Protein AF-A0A519R4G8-F1 (afdb_monomer)

Radius of gyration: 17.2 Å; Cα contacts (8 Å, |Δi|>4): 176; chains: 1; bounding box: 45×29×38 Å

Solvent-accessible surface area (backbone atoms only — not comparable to full-atom values): 5944 Å² total; per-residue (Å²): 121,48,63,47,38,64,45,69,65,32,54,60,43,70,70,98,58,72,41,90,31,38,74,42,72,48,66,43,61,68,58,41,55,69,29,33,66,65,48,66,54,31,42,34,33,33,25,79,42,72,41,89,31,58,52,35,58,60,41,81,94,66,78,55,49,66,74,51,27,51,89,29,45,37,75,40,90,34,79,44,81,86,84,74,90,51,85,86,38,43,58,97,84,42,59,60,71,81,76,111

Sequence (100 aa):
DFSNVVIDGFASQTTPTAFNGGAVQVRDLITYDNQVLTGKIKLTNVKVSNTPNLFITGATGFTLSATSFGTSWTTGAATGAALTKGKWATVDGVDLLAHL

Mean predicted aligned error: 5.12 Å

Foldseek 3Di:
DEELAEAEDFQWDPPPHTDGTAQEEDQDDVCLVPCQQVLVQAYEQYDYYHGPHHYDYNDPDDDDDQVSNPNSDYHHDRPHDDDDDDPVQADPNDRVVVVD

Structure (mmCIF, N/CA/C/O backbone):
data_AF-A0A519R4G8-F1
#
_entry.id   AF-A0A519R4G8-F1
#
loop_
_atom_site.group_PDB
_atom_site.id
_atom_site.type_symbol
_atom_site.label_atom_id
_atom_site.label_alt_id
_atom_site.label_comp_id
_atom_site.label_asym_id
_atom_site.label_entity_id
_atom_site.label_seq_id
_atom_site.pdbx_PDB_ins_code
_atom_site.Cartn_x
_atom_site.Cartn_y
_atom_site.Cartn_z
_atom_site.occupancy
_atom_site.B_iso_or_equiv
_atom_site.auth_seq_id
_atom_site.auth_comp_id
_atom_site.auth_asym_id
_atom_site.auth_atom_id
_atom_site.pdbx_PDB_model_num
ATOM 1 N N . ASP A 1 1 ? 1.835 12.809 3.758 1.00 87.88 1 ASP A N 1
ATOM 2 C CA . ASP A 1 1 ? 2.352 11.721 4.607 1.00 87.88 1 ASP A CA 1
ATOM 3 C C . ASP A 1 1 ? 1.145 10.988 5.153 1.00 87.88 1 ASP A C 1
ATOM 5 O O . ASP A 1 1 ? 0.263 11.644 5.696 1.00 87.88 1 ASP A O 1
ATOM 9 N N . PHE A 1 2 ? 1.063 9.686 4.910 1.00 93.12 2 PHE A N 1
ATOM 10 C CA . PHE A 1 2 ? 0.016 8.819 5.434 1.00 93.12 2 PHE A CA 1
ATOM 11 C C . PHE A 1 2 ? 0.659 7.793 6.361 1.00 93.12 2 PHE A C 1
ATOM 13 O O . PHE A 1 2 ? 1.694 7.211 6.030 1.00 93.12 2 PHE A O 1
ATOM 20 N N . SER A 1 3 ? 0.044 7.561 7.518 1.00 94.94 3 SER A N 1
ATOM 21 C CA . SER A 1 3 ? 0.530 6.594 8.497 1.00 94.94 3 SER A CA 1
ATOM 22 C C . SER A 1 3 ? -0.599 5.757 9.089 1.00 94.94 3 SER A C 1
ATOM 24 O O . SER A 1 3 ? -1.771 6.083 8.900 1.00 94.94 3 SER A O 1
ATOM 26 N N . ASN A 1 4 ? -0.242 4.671 9.787 1.00 95.75 4 ASN A N 1
ATOM 27 C CA . ASN A 1 4 ? -1.198 3.711 10.350 1.00 95.75 4 ASN A CA 1
ATOM 28 C C . ASN A 1 4 ? -2.107 3.110 9.263 1.00 95.75 4 ASN A C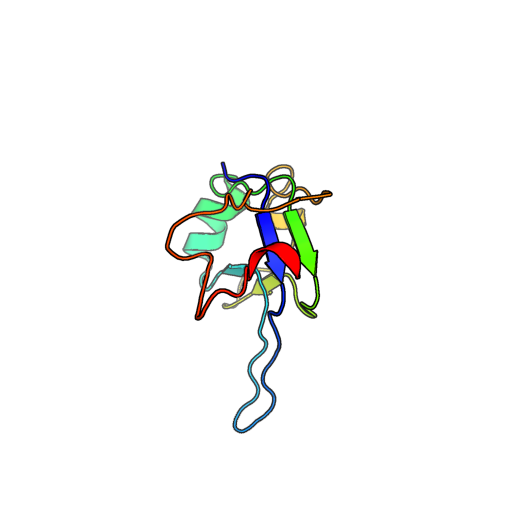 1
ATOM 30 O O . ASN A 1 4 ? -3.336 3.144 9.337 1.00 95.75 4 ASN A O 1
ATOM 34 N N . VAL A 1 5 ? -1.468 2.586 8.219 1.00 95.00 5 VAL A N 1
ATOM 35 C CA . VAL A 1 5 ? -2.147 2.061 7.036 1.00 95.00 5 VAL A CA 1
ATOM 36 C C . VAL A 1 5 ? -2.266 0.549 7.164 1.00 95.00 5 VAL A C 1
ATOM 38 O O . VAL A 1 5 ? -1.257 -0.149 7.254 1.00 95.00 5 VAL A O 1
ATOM 41 N N . VAL A 1 6 ? -3.495 0.039 7.150 1.00 95.44 6 VAL A N 1
ATOM 42 C CA . VAL A 1 6 ? -3.775 -1.400 7.078 1.00 95.44 6 VAL A CA 1
ATOM 43 C C . VAL A 1 6 ? -4.248 -1.727 5.669 1.00 95.44 6 VAL A C 1
ATOM 45 O O . VAL A 1 6 ? -5.172 -1.099 5.159 1.00 95.44 6 VAL A O 1
ATOM 48 N N . ILE A 1 7 ? -3.597 -2.703 5.047 1.00 95.06 7 ILE A N 1
ATOM 49 C CA . ILE A 1 7 ? -3.920 -3.215 3.719 1.00 95.06 7 ILE A CA 1
ATOM 50 C C . ILE A 1 7 ? -4.206 -4.705 3.858 1.00 95.06 7 ILE A C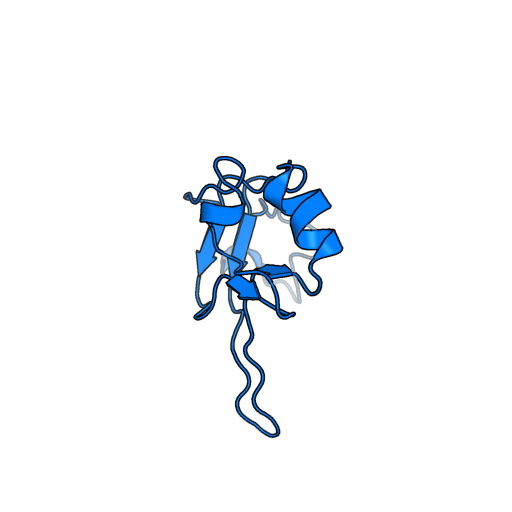 1
ATOM 52 O O . ILE A 1 7 ? -3.372 -5.441 4.386 1.00 95.06 7 ILE A O 1
ATOM 56 N N . ASP A 1 8 ? -5.359 -5.151 3.369 1.00 94.38 8 ASP A N 1
ATOM 57 C CA . ASP A 1 8 ? -5.745 -6.557 3.421 1.00 94.38 8 ASP A CA 1
ATOM 58 C C . ASP A 1 8 ? -6.514 -6.989 2.167 1.00 94.38 8 ASP A C 1
ATOM 60 O O . ASP A 1 8 ? -7.278 -6.206 1.602 1.00 94.38 8 ASP A O 1
ATOM 64 N N . GLY A 1 9 ? -6.306 -8.235 1.737 1.00 94.12 9 GLY A N 1
ATOM 65 C CA . GLY A 1 9 ? -7.157 -8.904 0.746 1.00 94.12 9 GLY A CA 1
ATOM 66 C C . GLY A 1 9 ? -6.917 -8.580 -0.734 1.00 94.12 9 GLY A C 1
ATOM 67 O O . GLY A 1 9 ? -7.736 -8.965 -1.571 1.00 94.12 9 GLY A O 1
ATOM 68 N N . PHE A 1 10 ? -5.821 -7.912 -1.112 1.00 93.31 10 PHE A N 1
ATOM 69 C CA . PHE A 1 10 ? -5.514 -7.705 -2.533 1.00 93.31 10 PHE A CA 1
ATOM 70 C C . PHE A 1 10 ? -5.022 -9.007 -3.168 1.00 93.31 10 PHE A C 1
ATOM 72 O O . PHE A 1 10 ? -3.908 -9.459 -2.913 1.00 93.31 10 PHE A O 1
ATOM 79 N N . ALA A 1 11 ? -5.835 -9.595 -4.042 1.00 93.00 11 ALA A N 1
ATOM 80 C CA . ALA A 1 11 ? -5.545 -10.872 -4.682 1.00 93.00 11 ALA A CA 1
ATOM 81 C C . ALA A 1 11 ? -5.412 -10.742 -6.200 1.00 93.00 11 ALA A C 1
ATOM 83 O O . ALA A 1 11 ? -5.945 -9.824 -6.822 1.00 93.00 11 ALA A O 1
ATOM 84 N N . SER A 1 12 ? -4.713 -11.701 -6.803 1.00 92.81 12 SER A N 1
ATOM 85 C CA . SER A 1 12 ? -4.706 -11.853 -8.257 1.00 92.81 12 SER A CA 1
ATOM 86 C C . SER A 1 12 ? -5.951 -12.598 -8.715 1.00 92.81 12 SER A C 1
ATOM 88 O O . SER A 1 12 ? -6.388 -13.551 -8.073 1.00 92.81 12 SER A O 1
ATOM 90 N N . GLN A 1 13 ? -6.496 -12.177 -9.848 1.00 90.25 13 GLN A N 1
ATOM 91 C CA . GLN A 1 13 ? -7.543 -12.904 -10.546 1.00 90.25 13 GLN A CA 1
ATOM 92 C C . GLN A 1 13 ? -6.895 -13.835 -11.567 1.00 90.25 13 GLN A C 1
ATOM 94 O O . GLN A 1 13 ? -5.972 -13.436 -12.270 1.00 90.25 13 GLN A O 1
ATOM 99 N N . THR A 1 14 ? -7.386 -15.068 -11.673 1.00 90.75 14 THR A N 1
ATOM 100 C CA . THR A 1 14 ? -6.945 -16.028 -12.700 1.00 90.75 14 THR A CA 1
ATOM 101 C C . THR A 1 14 ? -8.022 -16.312 -13.745 1.00 90.75 14 THR A C 1
ATOM 103 O O . THR A 1 14 ? -7.692 -16.741 -14.846 1.00 90.75 14 THR A O 1
ATOM 106 N N . THR A 1 15 ? -9.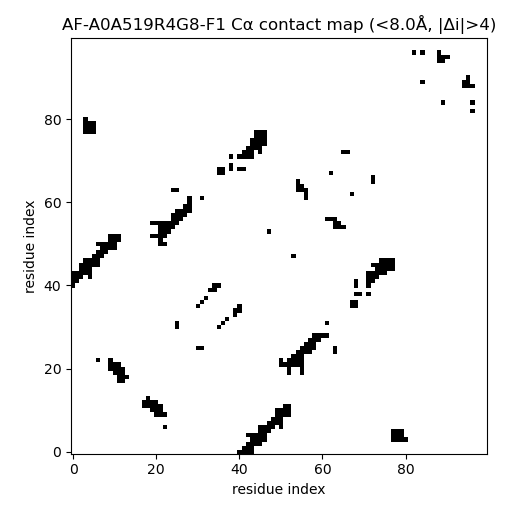299 -16.055 -13.433 1.00 91.12 15 THR A N 1
ATOM 107 C CA . THR A 1 15 ? -10.445 -16.333 -14.312 1.00 91.12 15 THR A CA 1
ATOM 108 C C . THR A 1 15 ? -11.444 -15.169 -14.327 1.00 91.12 15 THR A C 1
ATOM 110 O O . THR A 1 15 ? -11.648 -14.537 -13.290 1.00 91.12 15 THR A O 1
ATOM 113 N N . PRO A 1 16 ? -12.085 -14.867 -15.475 1.00 91.94 16 PRO A N 1
ATOM 114 C CA . PRO A 1 16 ? -11.885 -15.496 -16.788 1.00 91.94 16 PRO A CA 1
ATOM 115 C C . PRO A 1 16 ? -10.569 -15.077 -17.465 1.00 91.94 16 PRO A C 1
ATOM 117 O O . PRO A 1 16 ? -10.099 -15.769 -18.362 1.00 91.94 16 PRO A O 1
ATOM 120 N N . THR A 1 17 ? -9.954 -13.990 -16.997 1.00 92.88 17 THR A N 1
ATOM 121 C CA . THR A 1 17 ? -8.688 -13.461 -17.509 1.00 92.88 17 THR A CA 1
ATOM 122 C C . THR A 1 17 ? -7.734 -13.235 -16.346 1.00 92.88 17 THR A C 1
ATOM 124 O O . THR A 1 17 ? -8.144 -12.747 -15.292 1.00 92.88 17 THR A O 1
ATOM 127 N N . ALA A 1 18 ? -6.464 -13.589 -16.534 1.00 91.62 18 ALA A N 1
ATOM 128 C CA . ALA A 1 18 ? -5.453 -13.415 -15.505 1.00 91.62 18 ALA A CA 1
ATOM 129 C C . ALA A 1 18 ? -5.069 -11.936 -15.341 1.00 91.62 18 ALA A C 1
ATOM 131 O O . ALA A 1 18 ? -4.618 -11.294 -16.289 1.00 91.62 18 ALA A O 1
ATOM 132 N N . PHE A 1 19 ? -5.194 -11.423 -14.119 1.00 89.00 19 PHE A N 1
ATOM 133 C CA . PHE A 1 19 ? -4.713 -10.108 -13.719 1.00 89.00 19 PHE A CA 1
ATOM 134 C C . PHE A 1 19 ? -3.986 -10.217 -12.385 1.00 89.00 19 PHE A C 1
ATOM 136 O O . PHE A 1 19 ? -4.557 -10.641 -11.378 1.00 89.00 19 PHE A O 1
ATOM 143 N N . ASN A 1 20 ? -2.726 -9.786 -12.371 1.00 88.62 20 ASN A N 1
ATOM 144 C CA . ASN A 1 20 ? -1.985 -9.655 -11.127 1.00 88.62 20 ASN A CA 1
ATOM 145 C C . ASN A 1 20 ? -2.581 -8.494 -10.334 1.00 88.62 20 ASN A C 1
ATOM 147 O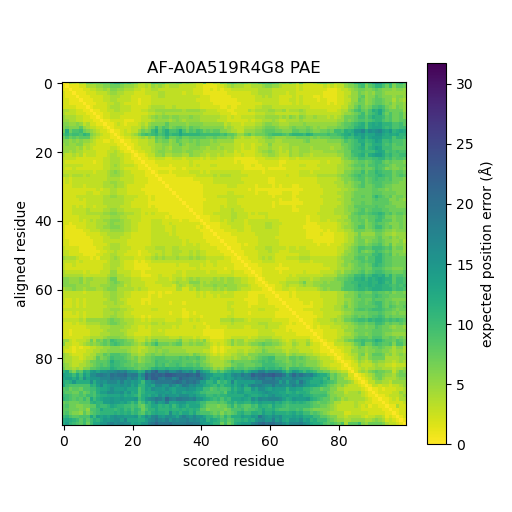 O . ASN A 1 20 ? -2.543 -7.343 -10.772 1.00 88.62 20 ASN A O 1
ATOM 151 N N . 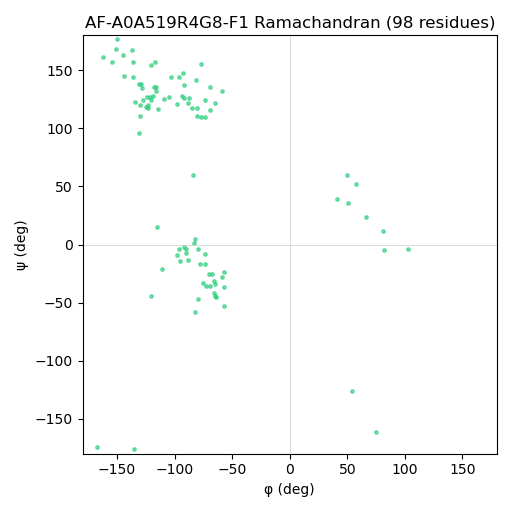GLY A 1 21 ? -3.144 -8.819 -9.177 1.00 88.00 21 GLY A N 1
ATOM 152 C CA . GLY A 1 21 ? -3.591 -7.845 -8.197 1.00 88.00 21 GLY A CA 1
ATOM 153 C C . GLY A 1 21 ? -2.512 -7.651 -7.149 1.00 88.00 21 GLY A C 1
ATOM 154 O O . GLY A 1 21 ? -1.793 -8.593 -6.805 1.00 88.00 21 GLY A O 1
ATOM 155 N N . GLY A 1 22 ? -2.383 -6.419 -6.678 1.00 92.75 22 GLY A N 1
ATOM 156 C CA . GLY A 1 22 ? -1.448 -6.057 -5.633 1.00 92.75 22 GLY A CA 1
ATOM 157 C C . GLY A 1 22 ? -1.814 -4.725 -5.011 1.00 92.75 22 GLY A C 1
ATOM 158 O O . GLY A 1 22 ? -2.591 -3.959 -5.578 1.00 92.75 22 GLY A O 1
ATOM 159 N N . ALA A 1 23 ? -1.281 -4.479 -3.822 1.00 93.88 23 ALA A N 1
ATOM 160 C CA . ALA A 1 23 ? -1.695 -3.347 -3.002 1.00 93.88 23 ALA A CA 1
ATOM 161 C C . ALA A 1 23 ? -1.207 -1.990 -3.520 1.00 93.88 23 ALA A C 1
ATOM 163 O O . ALA A 1 23 ? -1.908 -0.989 -3.389 1.00 93.88 23 ALA A O 1
ATOM 164 N N . VAL A 1 24 ? -0.003 -1.940 -4.093 1.00 94.38 24 VAL A N 1
ATOM 165 C CA . VAL A 1 24 ? 0.610 -0.705 -4.583 1.00 94.38 24 VAL A CA 1
ATOM 166 C C . VAL A 1 24 ? 0.952 -0.869 -6.054 1.00 94.38 24 VAL A C 1
ATOM 168 O O . VAL A 1 24 ? 1.787 -1.694 -6.426 1.00 94.38 24 VAL A O 1
ATOM 171 N N . GLN A 1 25 ? 0.324 -0.056 -6.900 1.00 94.38 25 GLN A N 1
ATOM 172 C CA . GLN A 1 25 ? 0.550 -0.070 -8.339 1.00 94.38 25 GLN A CA 1
ATOM 173 C C . GLN A 1 25 ? 0.864 1.333 -8.856 1.00 94.38 25 GLN A C 1
ATOM 175 O O . GLN A 1 25 ? 0.155 2.289 -8.551 1.00 94.38 25 GLN A O 1
ATOM 180 N N . VAL A 1 26 ? 1.892 1.439 -9.699 1.00 95.50 26 VAL A N 1
ATOM 181 C CA . VAL A 1 26 ? 2.194 2.649 -10.478 1.00 95.50 26 VAL A CA 1
ATOM 182 C C . VAL A 1 26 ? 2.105 2.292 -11.958 1.00 95.50 26 VAL A C 1
ATOM 184 O O . VAL A 1 26 ? 2.673 1.288 -12.387 1.00 95.50 26 VAL A O 1
ATOM 187 N N . ARG A 1 27 ? 1.326 3.060 -12.729 1.00 94.62 27 ARG A N 1
ATOM 188 C CA . ARG A 1 27 ? 0.903 2.696 -14.095 1.00 94.62 27 ARG A CA 1
ATOM 189 C C . ARG A 1 27 ? 1.733 3.321 -15.207 1.00 94.62 27 ARG A C 1
ATOM 191 O O . ARG A 1 27 ? 1.550 2.934 -16.353 1.00 94.62 27 ARG A O 1
ATOM 198 N N . ASP A 1 28 ? 2.620 4.251 -14.886 1.00 96.31 28 ASP A N 1
ATOM 199 C CA . ASP A 1 28 ? 3.432 4.957 -15.870 1.00 96.31 28 ASP A CA 1
ATOM 200 C C . ASP A 1 28 ? 4.747 5.462 -15.258 1.00 96.31 28 ASP A C 1
ATOM 202 O O . ASP A 1 28 ? 4.864 5.638 -14.041 1.00 96.31 28 ASP A O 1
ATOM 206 N N . LEU A 1 29 ? 5.737 5.683 -16.125 1.00 96.94 29 LEU A N 1
ATOM 207 C CA . LEU A 1 29 ? 7.085 6.092 -15.733 1.00 96.94 29 LEU A CA 1
ATOM 208 C C . LEU A 1 29 ? 7.129 7.528 -15.188 1.00 96.94 29 LEU A C 1
ATOM 210 O O . LEU A 1 29 ? 7.850 7.795 -14.235 1.00 96.94 29 LEU A O 1
ATOM 214 N N . ILE A 1 30 ? 6.323 8.444 -15.733 1.00 97.44 30 ILE A N 1
ATOM 215 C CA . ILE A 1 30 ? 6.328 9.857 -15.323 1.00 97.44 30 ILE A CA 1
ATOM 216 C C . ILE A 1 30 ? 5.853 9.981 -13.871 1.00 97.44 30 ILE A C 1
ATOM 218 O O . ILE A 1 30 ? 6.444 10.731 -13.092 1.00 97.44 30 ILE A O 1
ATOM 222 N N . THR A 1 31 ? 4.821 9.234 -13.481 1.00 96.81 31 THR A N 1
ATOM 223 C CA . THR A 1 31 ? 4.349 9.159 -12.094 1.00 96.81 31 THR A CA 1
ATOM 224 C C . THR A 1 31 ? 5.395 8.522 -11.186 1.00 96.81 31 THR A C 1
ATOM 226 O O . THR A 1 31 ? 5.648 9.040 -10.098 1.00 96.81 31 THR A O 1
ATOM 229 N N . TYR A 1 32 ? 6.031 7.429 -11.618 1.00 97.62 32 TYR A N 1
ATOM 230 C CA . TYR A 1 32 ? 7.110 6.796 -10.858 1.00 97.62 32 TYR A CA 1
ATOM 231 C C . TYR A 1 32 ? 8.251 7.784 -10.569 1.00 97.62 32 TYR A C 1
ATOM 233 O O . TYR A 1 32 ? 8.578 8.024 -9.403 1.00 97.62 32 TYR A O 1
ATOM 241 N N . ASP A 1 33 ? 8.775 8.435 -11.606 1.00 97.19 33 ASP A N 1
ATOM 242 C CA . ASP A 1 33 ? 9.901 9.358 -11.488 1.00 97.19 33 ASP A CA 1
ATOM 243 C C . ASP A 1 33 ? 9.545 10.581 -10.638 1.00 97.19 33 ASP A C 1
ATOM 245 O O . ASP A 1 33 ? 10.298 10.966 -9.747 1.00 97.19 33 ASP A O 1
ATOM 249 N N . ASN A 1 34 ? 8.372 11.182 -10.859 1.00 97.50 34 ASN A N 1
ATOM 250 C CA . ASN A 1 34 ? 8.019 12.458 -10.231 1.00 97.50 34 ASN A CA 1
ATOM 251 C C . ASN A 1 34 ? 7.341 12.349 -8.866 1.00 97.50 34 ASN A C 1
ATOM 253 O O . ASN A 1 34 ? 7.160 13.388 -8.222 1.00 97.50 34 ASN A O 1
ATOM 257 N N . GLN A 1 35 ? 6.876 11.163 -8.464 1.00 96.31 35 GLN A N 1
ATOM 258 C CA . GLN A 1 35 ? 6.130 10.975 -7.213 1.00 96.31 35 GLN A CA 1
ATOM 259 C C . GLN A 1 35 ? 6.811 9.983 -6.269 1.00 96.31 35 GLN A C 1
ATOM 261 O O . GLN A 1 35 ? 6.906 10.266 -5.071 1.00 96.31 35 GLN A O 1
ATOM 266 N N . VAL A 1 36 ? 7.295 8.850 -6.792 1.00 96.06 36 VAL A N 1
ATOM 267 C CA . VAL A 1 36 ? 7.943 7.798 -5.993 1.00 96.06 36 VAL A CA 1
ATOM 268 C C . VAL A 1 36 ? 9.406 8.150 -5.749 1.00 96.06 36 VAL A C 1
ATOM 270 O O . VAL A 1 36 ? 9.795 8.324 -4.596 1.00 96.06 36 VAL A O 1
ATOM 273 N N . LEU A 1 37 ? 10.198 8.347 -6.810 1.00 96.00 37 LEU A N 1
ATOM 274 C CA . LEU A 1 37 ? 11.639 8.601 -6.675 1.00 96.00 37 LEU A CA 1
ATOM 275 C C . LEU A 1 37 ? 11.959 9.931 -5.988 1.00 96.00 37 LEU A C 1
ATOM 277 O O . LEU A 1 37 ? 12.947 10.034 -5.264 1.00 96.00 37 LEU A O 1
ATOM 281 N N . THR A 1 38 ? 11.111 10.947 -6.158 1.00 96.06 38 THR A N 1
ATOM 282 C CA . THR A 1 38 ? 11.264 12.224 -5.443 1.00 96.06 38 THR A CA 1
ATOM 283 C C . THR A 1 38 ? 10.685 12.199 -4.023 1.00 96.06 38 THR A C 1
ATOM 285 O O . THR A 1 38 ? 10.609 13.249 -3.391 1.00 96.06 38 THR A O 1
ATOM 288 N N . GLY A 1 39 ? 10.199 11.051 -3.532 1.00 94.31 39 GLY A N 1
ATOM 289 C CA . GLY A 1 39 ? 9.713 10.888 -2.157 1.00 94.31 39 GLY A CA 1
ATOM 290 C C . GLY A 1 39 ? 8.456 11.691 -1.802 1.00 94.31 39 GLY A C 1
ATOM 291 O O . GLY A 1 39 ? 8.231 11.994 -0.632 1.00 94.31 39 GLY A O 1
ATOM 292 N N . LYS A 1 40 ? 7.628 12.069 -2.787 1.00 95.25 40 LYS A N 1
ATOM 293 C CA . LYS A 1 40 ? 6.382 12.823 -2.530 1.00 95.25 40 LYS A CA 1
ATOM 294 C C . LYS A 1 40 ? 5.292 11.928 -1.953 1.00 95.25 40 LYS A C 1
ATOM 296 O O . LYS A 1 40 ? 4.483 12.377 -1.141 1.00 95.25 40 LYS A O 1
ATOM 301 N N . ILE A 1 41 ? 5.276 10.661 -2.363 1.00 93.94 41 ILE A N 1
ATOM 302 C CA . ILE A 1 41 ? 4.423 9.639 -1.763 1.00 93.94 41 ILE A CA 1
ATOM 303 C C . ILE A 1 41 ? 5.149 9.073 -0.547 1.00 93.94 41 ILE A C 1
ATOM 305 O O . ILE A 1 41 ? 6.209 8.462 -0.675 1.00 93.94 41 ILE A O 1
ATOM 309 N N . LYS A 1 42 ? 4.549 9.264 0.630 1.00 95.44 42 LYS A N 1
ATOM 310 C CA . LYS A 1 42 ? 5.079 8.783 1.904 1.00 95.44 42 LYS A CA 1
ATOM 311 C C . LYS A 1 42 ? 4.012 8.029 2.687 1.00 95.44 42 LYS A C 1
ATOM 313 O O . LYS A 1 42 ? 2.962 8.597 2.995 1.00 95.44 42 LYS A O 1
ATOM 318 N N . LEU A 1 43 ? 4.308 6.762 2.963 1.00 94.62 43 LEU A N 1
ATOM 319 C CA . LEU A 1 43 ? 3.472 5.765 3.621 1.00 94.62 43 LEU A CA 1
ATOM 320 C C . LEU A 1 43 ? 4.292 5.126 4.742 1.00 94.62 43 LEU A C 1
ATOM 322 O O . LEU A 1 43 ? 5.252 4.402 4.493 1.00 94.62 43 LEU A O 1
ATOM 326 N N . THR A 1 44 ? 3.943 5.402 5.989 1.00 95.25 44 THR A N 1
ATOM 327 C CA . THR A 1 44 ? 4.689 4.902 7.150 1.00 95.25 44 THR A CA 1
ATOM 328 C C . THR A 1 44 ? 3.812 4.048 8.050 1.00 95.25 44 THR A C 1
ATOM 330 O O . THR A 1 44 ? 2.596 4.206 8.072 1.00 95.25 44 THR A O 1
ATOM 333 N N . ASN A 1 45 ? 4.413 3.127 8.806 1.00 96.12 45 ASN A N 1
ATOM 334 C CA . ASN A 1 45 ? 3.672 2.173 9.637 1.00 96.12 45 ASN A CA 1
ATOM 335 C C . ASN A 1 45 ? 2.562 1.472 8.829 1.00 96.12 45 ASN A C 1
ATOM 337 O O . ASN A 1 45 ? 1.373 1.626 9.109 1.00 96.12 45 ASN A O 1
ATOM 341 N N . VAL A 1 46 ? 2.968 0.772 7.769 1.00 96.56 46 VAL A N 1
ATOM 342 C CA . VAL A 1 46 ? 2.079 -0.011 6.911 1.00 96.56 46 VAL A CA 1
ATOM 343 C C . VAL A 1 46 ? 2.052 -1.460 7.398 1.00 96.56 46 VAL A C 1
ATOM 345 O O . VAL A 1 46 ? 3.099 -2.096 7.531 1.00 96.56 46 VAL A O 1
ATOM 348 N N . LYS A 1 47 ? 0.858 -2.004 7.628 1.00 96.31 47 LYS A N 1
ATOM 349 C CA . LYS A 1 47 ? 0.629 -3.434 7.851 1.00 96.31 47 LYS A CA 1
ATOM 350 C C . LYS A 1 47 ? -0.081 -4.003 6.632 1.00 96.31 47 LYS A C 1
ATOM 352 O O . LYS A 1 47 ? -1.145 -3.515 6.263 1.00 96.31 47 LYS A O 1
ATOM 357 N N . VAL A 1 48 ? 0.492 -5.041 6.031 1.00 95.25 48 VAL A N 1
ATOM 358 C CA . VAL A 1 48 ? -0.097 -5.731 4.878 1.00 95.25 48 VAL A CA 1
ATOM 359 C C . VAL A 1 48 ? -0.423 -7.167 5.266 1.00 95.25 48 VAL A C 1
ATOM 361 O O . VAL A 1 48 ? 0.393 -7.847 5.885 1.00 95.25 48 VAL A O 1
ATOM 364 N N . SER A 1 49 ? -1.624 -7.629 4.944 1.00 95.38 49 SER A N 1
ATOM 365 C CA . SER A 1 49 ? -2.101 -8.994 5.183 1.00 95.38 49 SER A CA 1
ATOM 366 C C . SER A 1 49 ? -2.835 -9.516 3.943 1.00 95.38 49 SER A C 1
ATOM 368 O O . SER A 1 49 ? -3.196 -8.737 3.061 1.00 95.38 49 SER A O 1
ATOM 370 N N . ASN A 1 50 ? -2.921 -10.845 3.802 1.00 94.69 50 ASN A N 1
ATOM 371 C CA . ASN A 1 50 ? -3.625 -11.557 2.720 1.00 94.69 50 ASN A CA 1
ATOM 372 C C . ASN A 1 50 ? -3.457 -10.953 1.308 1.00 94.69 50 ASN A C 1
ATOM 374 O O . ASN A 1 50 ? -4.398 -10.901 0.521 1.00 94.69 50 ASN A O 1
ATOM 378 N N . THR A 1 51 ? -2.249 -10.476 0.998 1.00 94.81 51 THR A N 1
ATOM 379 C CA . THR A 1 51 ? -1.930 -9.771 -0.247 1.00 94.81 51 THR A CA 1
ATOM 380 C C . THR A 1 51 ? -0.668 -10.379 -0.856 1.00 94.81 51 THR A C 1
ATOM 382 O O . THR A 1 51 ? 0.436 -10.022 -0.438 1.00 94.81 51 THR A O 1
ATOM 385 N N . PRO A 1 52 ? -0.789 -11.323 -1.808 1.00 91.44 52 PRO A N 1
ATOM 386 C CA . PRO A 1 52 ? 0.360 -12.066 -2.328 1.00 91.44 52 PRO A CA 1
ATOM 387 C C . PRO A 1 52 ? 1.374 -11.194 -3.075 1.00 91.44 52 PRO A C 1
ATOM 389 O O . PRO A 1 52 ? 2.573 -11.443 -2.992 1.00 91.44 52 PRO A O 1
ATOM 392 N N . ASN A 1 53 ? 0.907 -10.152 -3.773 1.00 94.06 53 ASN A N 1
ATOM 393 C CA . ASN A 1 53 ? 1.775 -9.188 -4.445 1.00 94.06 53 ASN A CA 1
ATOM 394 C C . ASN A 1 53 ? 1.626 -7.822 -3.780 1.00 94.06 53 ASN A C 1
ATOM 396 O O . ASN A 1 53 ? 0.565 -7.206 -3.831 1.00 94.06 53 ASN A O 1
ATOM 400 N N . LEU A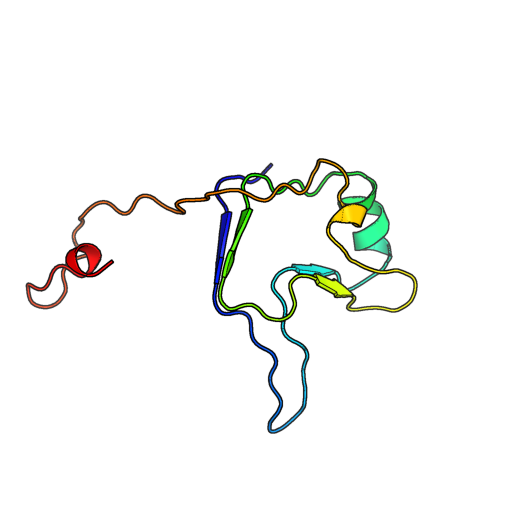 1 54 ? 2.696 -7.313 -3.180 1.0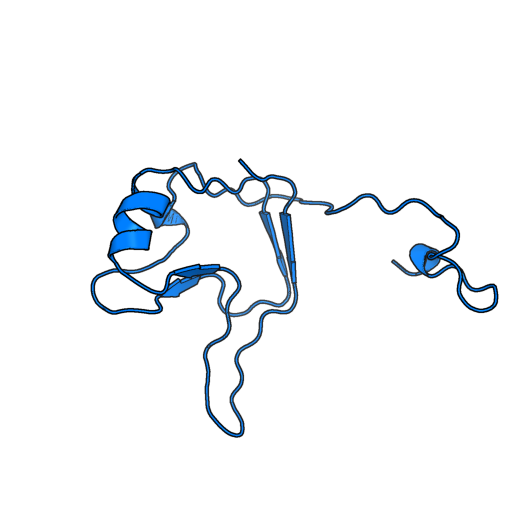0 94.75 54 LEU A N 1
ATOM 401 C CA . LEU A 1 54 ? 2.658 -5.989 -2.565 1.00 94.75 54 LEU A CA 1
ATOM 402 C C . LEU A 1 54 ? 2.796 -4.871 -3.606 1.00 94.75 54 LEU A C 1
ATOM 404 O O . LEU A 1 54 ? 2.015 -3.924 -3.598 1.00 94.75 54 LEU A O 1
ATOM 408 N N . PHE A 1 55 ? 3.758 -5.001 -4.519 1.00 95.75 55 PHE A N 1
ATOM 409 C CA . PHE A 1 55 ? 4.053 -3.996 -5.537 1.00 95.75 55 PHE A CA 1
ATOM 410 C C . PHE A 1 55 ? 3.839 -4.561 -6.935 1.00 95.75 55 PHE A C 1
ATOM 412 O O . PHE A 1 55 ? 4.279 -5.671 -7.235 1.00 95.75 55 PHE A O 1
ATOM 419 N N . ILE A 1 56 ? 3.193 -3.779 -7.797 1.00 94.69 56 ILE A N 1
ATOM 420 C CA . ILE A 1 56 ? 3.013 -4.095 -9.212 1.00 94.69 56 ILE A CA 1
ATOM 421 C C . ILE A 1 56 ? 3.484 -2.921 -10.061 1.00 94.69 56 ILE A C 1
ATOM 423 O O . ILE A 1 56 ? 2.989 -1.798 -9.949 1.00 94.69 56 ILE A O 1
ATOM 427 N N . THR A 1 57 ? 4.402 -3.207 -10.975 1.00 95.19 57 THR A N 1
ATOM 428 C CA . THR A 1 57 ? 4.766 -2.289 -12.051 1.00 95.19 57 THR A CA 1
ATOM 429 C C . THR A 1 57 ? 3.730 -2.397 -13.171 1.00 95.19 57 THR A C 1
ATOM 431 O O . THR A 1 57 ? 3.554 -3.461 -13.759 1.00 95.19 57 THR A O 1
ATOM 434 N N . GLY A 1 58 ? 3.015 -1.310 -13.460 1.00 91.19 58 GLY A N 1
ATOM 435 C CA . GLY A 1 58 ? 1.976 -1.271 -14.494 1.00 91.19 58 GLY A CA 1
ATOM 436 C C . GLY A 1 58 ? 2.448 -0.829 -15.882 1.00 91.19 58 GLY A C 1
ATOM 437 O O . GLY A 1 58 ? 1.628 -0.803 -16.796 1.00 91.19 58 GLY A O 1
ATOM 438 N N . ALA A 1 59 ? 3.725 -0.477 -16.040 1.00 92.00 59 ALA A N 1
ATOM 439 C CA . ALA A 1 59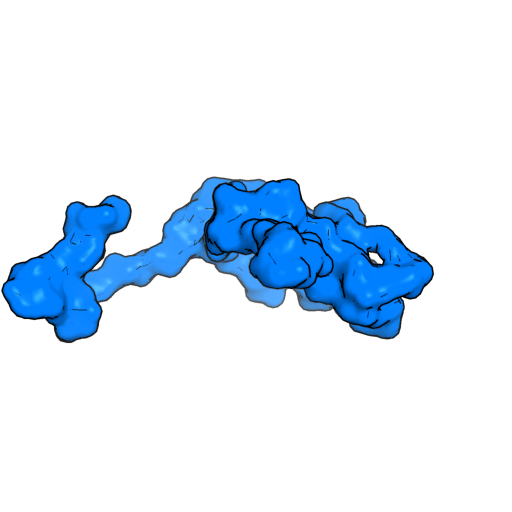 ? 4.333 -0.075 -17.307 1.00 92.00 59 ALA A CA 1
ATOM 440 C C . ALA A 1 59 ? 5.784 -0.562 -17.411 1.00 92.00 59 ALA A C 1
ATOM 442 O O . ALA A 1 59 ? 6.411 -0.929 -16.424 1.00 92.00 59 ALA A O 1
ATOM 443 N N . THR A 1 60 ? 6.328 -0.566 -18.623 1.00 93.31 60 THR A N 1
ATOM 444 C CA . THR A 1 60 ? 7.744 -0.863 -18.864 1.00 93.31 60 THR A CA 1
ATOM 445 C C . THR A 1 60 ? 8.631 0.334 -18.512 1.00 93.31 60 THR A C 1
ATOM 447 O O . THR A 1 60 ? 8.188 1.477 -18.597 1.00 93.31 60 THR A O 1
ATOM 450 N N . GLY A 1 61 ? 9.904 0.083 -18.192 1.00 94.69 61 GLY A N 1
ATOM 451 C CA . GLY A 1 61 ? 10.910 1.134 -17.971 1.00 94.69 61 GLY A CA 1
ATOM 452 C C . GLY A 1 61 ? 11.250 1.416 -16.505 1.00 94.69 61 GLY A C 1
ATOM 453 O O . GLY A 1 61 ? 12.169 2.181 -16.244 1.00 94.69 61 GLY A O 1
ATOM 454 N N . PHE A 1 62 ? 10.571 0.772 -15.553 1.00 96.81 62 PHE A N 1
ATOM 455 C CA . PHE A 1 62 ? 10.928 0.810 -14.135 1.00 96.81 62 PHE A CA 1
ATOM 456 C C . PHE A 1 62 ? 10.499 -0.474 -13.417 1.00 96.81 62 PHE A C 1
ATOM 458 O O . PHE A 1 62 ? 9.731 -1.274 -13.950 1.00 96.81 62 PHE A O 1
ATOM 465 N N . THR A 1 63 ? 10.979 -0.646 -12.186 1.00 95.81 63 THR A N 1
ATOM 466 C CA . THR A 1 63 ? 10.516 -1.686 -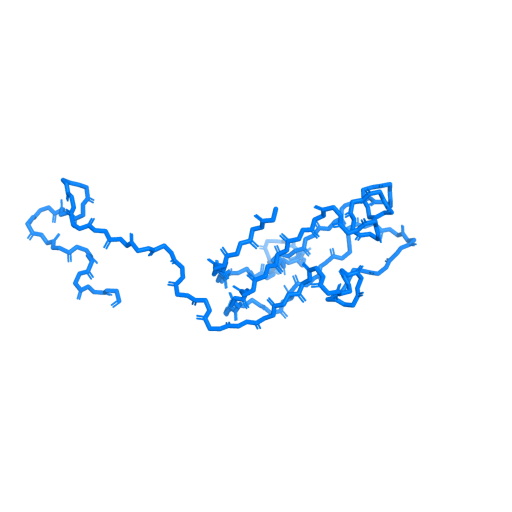11.264 1.00 95.81 63 THR A CA 1
ATOM 467 C C . THR A 1 63 ? 10.053 -1.019 -9.983 1.00 95.81 63 THR A C 1
ATOM 469 O O . THR A 1 63 ? 10.799 -0.248 -9.382 1.00 95.81 63 THR A O 1
ATOM 472 N N . LEU A 1 64 ? 8.827 -1.322 -9.563 1.00 96.25 64 LEU A N 1
ATOM 473 C CA . LEU A 1 64 ? 8.283 -0.838 -8.306 1.00 96.25 64 LEU A CA 1
ATOM 474 C C . LEU A 1 64 ? 8.554 -1.845 -7.187 1.00 96.25 64 LEU A C 1
ATOM 476 O O . LEU A 1 64 ? 8.185 -3.014 -7.284 1.00 96.25 64 LEU A O 1
ATOM 480 N N . SER A 1 65 ? 9.161 -1.382 -6.103 1.00 95.81 65 SER A N 1
ATOM 481 C CA . SER A 1 65 ? 9.349 -2.155 -4.876 1.00 95.81 65 SER A CA 1
ATOM 482 C C . SER A 1 65 ? 9.376 -1.218 -3.668 1.00 95.81 65 SER A C 1
ATOM 484 O O . SER A 1 65 ? 9.364 0.004 -3.819 1.00 95.81 65 SER A O 1
ATOM 486 N N . ALA A 1 66 ? 9.477 -1.771 -2.456 1.00 94.38 66 ALA A N 1
ATOM 487 C CA . ALA A 1 66 ? 9.648 -0.963 -1.248 1.00 94.38 66 ALA A CA 1
ATOM 488 C C . ALA A 1 66 ? 10.892 -0.060 -1.329 1.00 94.38 66 ALA A C 1
ATOM 490 O O . ALA A 1 66 ? 10.851 1.086 -0.888 1.00 94.38 66 ALA A O 1
ATOM 491 N N . THR A 1 67 ? 11.982 -0.538 -1.943 1.00 95.12 67 THR A N 1
ATOM 492 C CA . THR A 1 67 ? 13.226 0.236 -2.060 1.00 95.12 67 THR A CA 1
ATOM 493 C C . THR A 1 67 ? 13.078 1.449 -2.972 1.00 95.12 67 THR A C 1
ATOM 495 O O . THR A 1 67 ? 13.791 2.426 -2.766 1.00 95.12 67 THR A O 1
ATOM 498 N N . SER A 1 68 ? 12.136 1.440 -3.926 1.00 96.31 68 SER A N 1
ATOM 499 C CA . SER A 1 68 ? 11.834 2.607 -4.769 1.00 96.31 68 SER A CA 1
ATOM 500 C C . SER A 1 68 ? 11.398 3.828 -3.951 1.00 96.31 68 SER A C 1
ATOM 502 O O . SER A 1 68 ? 11.621 4.955 -4.376 1.00 96.31 68 SER A O 1
ATOM 504 N N . PHE A 1 69 ? 10.798 3.615 -2.775 1.00 95.44 69 PHE A N 1
ATOM 505 C CA . PHE A 1 69 ? 10.331 4.680 -1.881 1.00 95.44 69 PHE A CA 1
ATOM 506 C C . PHE A 1 69 ? 11.396 5.128 -0.862 1.00 95.44 69 PHE A C 1
ATOM 508 O O . PHE A 1 69 ? 11.175 6.092 -0.125 1.00 95.44 69 PHE A O 1
ATOM 515 N N . GLY A 1 70 ? 12.539 4.437 -0.771 1.00 93.75 70 GLY A N 1
ATOM 516 C CA . GLY A 1 70 ? 13.555 4.693 0.253 1.00 93.75 70 GLY A CA 1
ATOM 517 C C . GLY A 1 70 ? 12.971 4.642 1.671 1.00 93.75 70 GLY A C 1
ATOM 518 O O . GLY A 1 70 ? 12.313 3.679 2.052 1.00 93.75 70 GLY A O 1
ATOM 519 N N . THR A 1 71 ? 13.176 5.703 2.455 1.00 94.06 71 THR A N 1
ATOM 520 C CA . THR A 1 71 ? 12.619 5.842 3.816 1.00 94.06 71 THR A CA 1
ATOM 521 C C . THR A 1 71 ? 11.151 6.277 3.843 1.00 94.06 71 THR A C 1
ATOM 523 O O . THR A 1 71 ? 10.550 6.352 4.915 1.00 94.06 71 THR A O 1
ATOM 526 N N . SER A 1 72 ? 10.555 6.559 2.680 1.00 95.56 72 SER A N 1
ATOM 527 C CA . SER A 1 72 ? 9.154 6.974 2.555 1.00 95.56 72 SER A CA 1
ATOM 528 C C . SER A 1 72 ? 8.175 5.795 2.551 1.00 95.56 72 SER A C 1
ATOM 530 O O . SER A 1 72 ? 6.971 6.016 2.453 1.00 95.56 72 SER A O 1
ATOM 532 N N . TRP A 1 73 ? 8.675 4.563 2.686 1.00 95.81 73 TRP A N 1
ATOM 533 C CA . TRP A 1 73 ? 7.891 3.358 2.940 1.00 95.81 73 TRP A CA 1
ATOM 534 C C . TRP A 1 73 ? 8.411 2.654 4.195 1.00 95.81 73 TRP A C 1
ATOM 536 O O . TRP A 1 73 ? 9.554 2.198 4.219 1.00 95.81 73 TRP A O 1
ATOM 546 N N . THR A 1 74 ? 7.580 2.519 5.231 1.00 96.25 74 THR A N 1
ATOM 547 C CA . THR A 1 74 ? 7.932 1.715 6.414 1.00 96.25 74 THR A CA 1
ATOM 548 C C . THR A 1 74 ? 6.816 0.755 6.795 1.00 96.25 74 THR A C 1
ATOM 550 O O . THR A 1 74 ? 5.639 1.112 6.790 1.00 96.25 74 THR A O 1
ATOM 553 N N . THR A 1 75 ? 7.184 -0.474 7.155 1.00 95.19 75 THR A N 1
ATOM 554 C CA . THR A 1 75 ? 6.250 -1.481 7.671 1.00 95.19 75 THR A CA 1
ATOM 555 C C . THR A 1 75 ? 6.191 -1.439 9.193 1.00 95.19 75 THR A C 1
ATOM 557 O O . THR A 1 75 ? 7.203 -1.170 9.839 1.00 95.19 75 THR A O 1
ATOM 560 N N . GLY A 1 76 ? 5.035 -1.736 9.782 1.00 93.00 76 GLY A N 1
ATOM 561 C CA . GLY A 1 76 ? 4.873 -1.741 11.235 1.00 93.00 76 GLY A CA 1
ATOM 562 C C . GLY A 1 76 ? 3.580 -2.401 11.706 1.00 93.00 76 GLY A C 1
ATOM 563 O O . GLY A 1 76 ? 2.831 -2.977 10.917 1.00 93.00 76 GLY A O 1
ATOM 564 N N . ALA A 1 77 ? 3.323 -2.327 13.011 1.00 92.00 77 ALA A N 1
ATOM 565 C CA . ALA A 1 77 ? 2.121 -2.864 13.645 1.00 92.00 77 ALA A CA 1
ATOM 566 C C . ALA A 1 77 ? 0.950 -1.871 13.548 1.00 92.00 77 ALA A C 1
ATOM 568 O O . ALA A 1 77 ? 0.424 -1.412 14.562 1.00 92.00 77 ALA A O 1
ATOM 569 N N . ALA A 1 78 ? 0.560 -1.511 12.324 1.00 94.56 78 ALA A N 1
ATOM 570 C CA . ALA A 1 78 ? -0.592 -0.647 12.100 1.00 94.56 78 ALA A CA 1
ATOM 571 C C . ALA A 1 78 ? -1.857 -1.284 12.692 1.00 94.56 78 ALA A C 1
ATOM 573 O O . ALA A 1 78 ? -2.139 -2.466 12.464 1.00 94.56 78 ALA A O 1
ATOM 574 N N . THR A 1 79 ? -2.609 -0.494 13.450 1.00 92.94 79 THR A N 1
ATOM 575 C CA . THR A 1 79 ? -3.875 -0.894 14.072 1.00 92.94 79 THR A CA 1
ATOM 576 C C . THR A 1 79 ? -5.077 -0.497 13.220 1.00 92.94 79 THR A C 1
ATOM 578 O O . THR A 1 79 ? -6.168 -1.013 13.431 1.00 92.94 79 THR A O 1
ATOM 581 N N . GLY A 1 80 ? -4.878 0.380 12.231 1.00 88.69 80 GLY A N 1
ATOM 582 C CA . GLY A 1 80 ? -5.944 0.883 11.372 1.00 88.69 80 GLY A CA 1
ATOM 583 C C . GLY A 1 80 ? -6.829 1.904 12.085 1.00 88.69 80 GLY A C 1
ATOM 584 O O . GLY A 1 80 ? -6.426 2.526 13.072 1.00 88.69 80 GLY A O 1
ATOM 585 N N . ALA A 1 81 ? -8.028 2.126 11.550 1.00 86.06 81 ALA A N 1
ATOM 586 C CA . ALA A 1 81 ? -8.965 3.093 12.109 1.00 86.06 81 ALA A CA 1
ATOM 587 C C . ALA A 1 81 ? -9.512 2.622 13.467 1.00 86.06 81 ALA A C 1
ATOM 589 O O . ALA A 1 81 ? -9.935 1.478 13.614 1.00 86.06 81 ALA A O 1
ATOM 590 N N . ALA A 1 82 ? -9.567 3.532 14.442 1.00 85.50 82 ALA A N 1
ATOM 591 C CA . ALA A 1 82 ? -10.295 3.298 15.682 1.00 85.50 82 ALA A CA 1
ATOM 592 C C . ALA A 1 82 ? -11.795 3.484 15.420 1.00 85.50 82 ALA A C 1
ATOM 594 O O . ALA A 1 82 ? -12.258 4.600 15.180 1.00 85.50 82 ALA A O 1
ATOM 595 N N . LEU A 1 83 ? -12.550 2.389 15.446 1.00 85.62 83 LEU A N 1
ATOM 596 C CA . LEU A 1 83 ? -13.998 2.423 15.281 1.00 85.62 83 LEU A CA 1
ATOM 597 C C . LEU A 1 83 ? -14.660 2.618 16.646 1.00 85.62 83 LEU A C 1
ATOM 599 O O . LEU A 1 83 ? -14.463 1.825 17.564 1.00 85.62 83 LEU A O 1
ATOM 603 N N . THR A 1 84 ? -15.452 3.679 16.785 1.00 85.88 84 THR A N 1
ATOM 604 C CA . THR A 1 84 ? -16.281 3.917 17.970 1.00 85.88 84 THR A CA 1
ATOM 605 C C . THR A 1 84 ? -17.733 3.569 17.670 1.00 85.88 84 THR A C 1
ATOM 607 O O . THR A 1 84 ? -18.231 3.762 16.559 1.00 85.88 84 THR A O 1
ATOM 610 N N . LYS A 1 85 ? -18.438 3.031 18.669 1.00 81.88 85 LYS A N 1
ATOM 611 C CA . LYS A 1 85 ? -19.837 2.630 18.515 1.00 81.88 85 LYS A CA 1
ATOM 612 C C . LYS A 1 85 ? -20.719 3.852 18.242 1.00 81.88 85 LYS A C 1
ATOM 614 O O . LYS A 1 85 ? -20.796 4.769 19.055 1.00 81.88 85 LYS A O 1
ATOM 619 N N . GLY A 1 86 ? -21.416 3.834 17.108 1.00 77.31 86 GLY A N 1
ATOM 620 C CA . GLY A 1 86 ? -22.394 4.846 16.703 1.00 77.31 86 GLY A CA 1
ATOM 621 C C . GLY A 1 86 ? -23.669 4.211 16.145 1.00 77.31 86 GLY A C 1
ATOM 622 O O . GLY A 1 86 ? -23.798 2.990 16.115 1.00 77.31 86 GLY A O 1
ATOM 623 N N . LYS A 1 87 ? -24.617 5.025 15.659 1.00 72.75 87 LYS A N 1
ATOM 624 C CA . LYS A 1 87 ? -25.905 4.539 15.112 1.00 72.75 87 LYS A CA 1
ATOM 625 C C . LYS A 1 87 ? -25.761 3.531 13.960 1.00 72.75 87 LYS A C 1
ATOM 627 O O . LYS A 1 87 ? -26.667 2.743 13.749 1.00 72.75 87 LYS A O 1
ATOM 632 N N . TRP A 1 88 ? -24.627 3.547 13.262 1.00 81.50 88 TRP A N 1
ATOM 633 C CA . TRP A 1 88 ? -24.319 2.678 12.120 1.00 81.50 88 TRP A CA 1
ATOM 634 C C . TRP A 1 88 ? -23.506 1.427 12.495 1.00 81.50 88 TRP A C 1
ATOM 636 O O . TRP A 1 88 ? -23.252 0.588 11.642 1.00 81.50 88 TRP A O 1
ATOM 646 N N . ALA A 1 89 ? -23.098 1.290 13.763 1.00 88.12 89 ALA A N 1
ATOM 647 C CA . ALA A 1 89 ? -22.386 0.116 14.277 1.00 88.12 89 ALA A CA 1
ATOM 648 C C . ALA A 1 89 ? -23.339 -0.961 14.827 1.00 88.12 89 ALA A C 1
ATOM 650 O O . ALA A 1 89 ? -22.895 -2.019 15.267 1.00 88.12 89 ALA A O 1
ATOM 651 N N . THR A 1 90 ? -24.646 -0.682 14.850 1.00 88.69 90 THR A N 1
ATOM 652 C CA . THR A 1 90 ? -25.672 -1.601 15.343 1.00 88.69 90 THR A CA 1
ATOM 653 C C . THR A 1 90 ? -26.700 -1.863 14.251 1.00 88.69 90 THR A C 1
ATOM 655 O O . THR A 1 90 ? -27.353 -0.928 13.795 1.00 88.69 90 THR A O 1
ATOM 658 N N . VAL A 1 91 ? -26.854 -3.124 13.853 1.00 87.31 91 VAL A N 1
ATOM 659 C CA . VAL A 1 91 ? -27.866 -3.577 12.886 1.00 87.31 91 VAL A CA 1
ATOM 660 C C . VAL A 1 91 ? -28.742 -4.600 13.592 1.00 87.31 91 VAL A C 1
ATOM 662 O O . VAL A 1 91 ? -28.220 -5.538 14.184 1.00 87.31 91 VAL A O 1
ATOM 665 N N . ASP A 1 92 ? -30.056 -4.373 13.615 1.00 88.94 92 ASP A N 1
ATOM 666 C CA . ASP A 1 92 ? -31.034 -5.248 14.284 1.00 88.94 92 ASP A CA 1
ATOM 667 C C . ASP A 1 92 ? -30.679 -5.595 15.746 1.00 88.94 92 ASP A C 1
ATOM 669 O O . ASP A 1 92 ? -30.916 -6.695 16.235 1.00 88.94 92 ASP A O 1
ATOM 673 N N . GLY A 1 93 ? -30.079 -4.637 16.465 1.00 86.69 93 GLY A N 1
ATOM 674 C CA . GLY A 1 93 ? -29.644 -4.810 17.857 1.00 86.69 93 GLY A CA 1
ATOM 675 C C . GLY A 1 93 ? -28.288 -5.506 18.035 1.00 86.69 93 GLY A C 1
ATOM 676 O O . GLY A 1 93 ? -27.788 -5.558 19.158 1.00 86.69 93 GLY A O 1
ATOM 677 N N . VAL A 1 94 ? -27.655 -5.977 16.957 1.00 89.44 94 VAL A N 1
ATOM 678 C CA . VAL A 1 94 ? -26.321 -6.593 16.978 1.00 89.44 94 VAL A CA 1
ATOM 679 C C . VAL A 1 94 ? -25.244 -5.527 16.832 1.00 89.44 94 VAL A C 1
ATOM 681 O O . VAL A 1 94 ? -25.254 -4.755 15.876 1.00 89.44 94 VAL A O 1
ATOM 684 N N . ASP A 1 95 ? -24.293 -5.505 17.766 1.00 89.38 95 ASP A N 1
ATOM 685 C CA . ASP A 1 95 ? -23.089 -4.681 17.667 1.00 89.38 95 ASP A CA 1
ATOM 686 C C . ASP A 1 95 ? -22.053 -5.354 16.761 1.00 89.38 95 ASP A C 1
ATOM 688 O O . ASP A 1 95 ? -21.471 -6.386 17.109 1.00 89.38 95 ASP A O 1
ATOM 692 N N . LEU A 1 96 ? -21.820 -4.762 15.593 1.00 88.00 96 LEU A N 1
ATOM 693 C CA . LEU A 1 96 ? -20.867 -5.289 14.620 1.00 88.00 96 LEU A CA 1
ATOM 694 C C . LEU A 1 96 ? -19.416 -5.130 15.095 1.00 88.00 96 LEU A C 1
ATOM 696 O O . LEU A 1 96 ? -18.561 -5.916 14.702 1.00 88.00 96 LEU A O 1
ATOM 700 N N . LEU A 1 97 ? -19.133 -4.159 15.973 1.00 88.75 97 LEU A N 1
ATOM 701 C CA . LEU A 1 97 ? -17.778 -3.917 16.478 1.00 88.75 97 LEU A CA 1
ATOM 702 C C . LEU A 1 97 ? -17.353 -4.916 17.561 1.00 88.75 97 LEU A C 1
ATOM 704 O O . LEU A 1 97 ? -16.165 -5.040 17.831 1.00 88.75 97 LEU A O 1
ATOM 708 N N . ALA A 1 98 ? -18.292 -5.647 18.169 1.00 84.75 98 ALA A N 1
ATOM 709 C CA . ALA A 1 98 ? -17.988 -6.673 19.172 1.00 84.75 98 ALA A CA 1
ATOM 710 C C . ALA A 1 98 ? -17.385 -7.962 18.575 1.00 84.75 98 ALA A C 1
ATOM 712 O O . ALA A 1 98 ? -16.973 -8.846 19.322 1.00 84.75 98 ALA A O 1
ATOM 713 N N . HIS A 1 99 ? -17.360 -8.073 17.245 1.00 76.38 99 HIS A N 1
ATOM 714 C CA . HIS A 1 99 ? -16.880 -9.240 16.502 1.00 76.38 99 HIS A CA 1
ATOM 715 C C . HIS A 1 99 ? -15.624 -8.930 15.667 1.00 76.38 99 HIS A C 1
ATOM 717 O O . HIS A 1 99 ? -15.300 -9.693 14.756 1.00 76.38 99 HIS A O 1
ATOM 723 N N . LEU A 1 100 ? -14.969 -7.795 15.942 1.00 71.62 100 LEU A N 1
ATOM 724 C CA . LEU A 1 100 ? -13.749 -7.342 15.270 1.00 71.62 100 LEU A CA 1
ATOM 725 C C . LEU A 1 100 ? -12.477 -7.894 15.930 1.00 71.62 100 LEU A C 1
ATOM 727 O O . LEU A 1 100 ? -12.474 -8.041 17.174 1.00 71.62 100 LEU A O 1
#

Secondary structure (DSSP, 8-state):
-EEEEEEE----B-SSS-B---SEEE--HHHIIIIIITT-S-EEEEEEES-S-SEEE-STT----GGGGGGGEEE-------PPP-TTSEETTEEGGGG-

pLDDT: mean 92.26, std 5.09, range [71.62, 97.62]